Protein AF-A0A811T7C4-F1 (afdb_monomer)

InterPro domains:
  IPR002686 Transposase IS200-like [PF01797] (8-67)
  IPR036515 Transposase IS200-like superfamily [G3DSA:3.30.70.1290] (4-76)
  IPR036515 Transposase IS200-like superfamily [SSF143422] (7-68)

Mean predicted aligned error: 7.75 Å

Radius of gyration: 15.29 Å; Cα contacts (8 Å, |Δi|>4): 48; chains: 1; bounding box: 43×32×35 Å

Organism: NCBI:txid2608793

Sequence (77 aa):
MALIELNFFKEICTEIGKRYWFEFDALGTDEDHVHVFVGAAPRYTPSRVMQIIKSITAKTIFKKLHNFIMPKITGNS

Solvent-accessible surface area (backbone atoms only — not comparable to full-atom values): 4744 Å² total; per-residue (Å²): 116,70,73,62,56,54,53,53,51,51,52,53,51,53,55,47,18,74,75,68,60,36,46,75,81,46,82,47,76,52,103,91,47,75,48,75,44,68,49,65,57,86,92,54,51,73,67,54,52,52,49,53,53,54,54,54,50,53,54,52,52,50,51,53,51,47,64,62,60,54,71,71,78,75,75,87,132

pLDDT: mean 82.11, std 15.38, range [46.19, 95.5]

Foldseek 3Di:
DVVVVQVVLVVLVVVCCVVQVKDWPDWDDDPPDIDTDIDHDPVDDPVRVVCSSVVSVVVVVVVVVCVVVPVVVPDDD

Nearest PDB structures (foldseek):
  2ec2-assembly1_C  TM=8.936E-01  e=2.218E-02  Sulfurisphaera tokodaii
  2f5g-assembly1_B  TM=9.063E-01  e=2.702E-02  Saccharolobus solfataricus
  2fyx-assembly1_B  TM=7.512E-01  e=2.702E-02  Deinococcus radiodurans R1 = ATCC 13939 = DSM 20539
  2xo6-assembly1_D  TM=7.720E-01  e=2.523E-01  Deinococcus radiodurans
  2xma-assembly1_B  TM=8.797E-01  e=4.866E-01  Deinococcus radiodurans

Secondary structure (DSSP,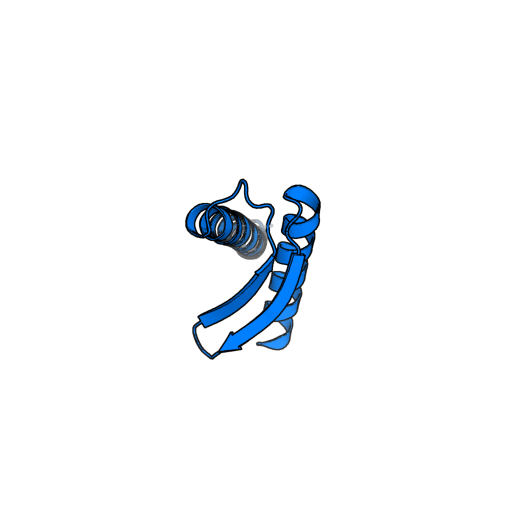 8-state):
-HHHHHHHHHHHHHHHHHHHTEEEEEEEEETTEEEEEEEE-TTS-HHHHHHHHHHHHHHHHHHHHHHHHGGGSS---

Structure (mmCIF, N/CA/C/O backbone):
data_AF-A0A811T7C4-F1
#
_entry.id   AF-A0A811T7C4-F1
#
loop_
_atom_site.group_PDB
_atom_site.id
_atom_site.type_symbol
_atom_site.label_atom_id
_atom_site.label_alt_id
_atom_site.label_comp_id
_atom_site.label_asym_id
_atom_site.label_entity_id
_atom_site.label_seq_id
_atom_site.pdbx_PDB_ins_code
_atom_site.Cartn_x
_atom_site.Cartn_y
_atom_site.Cartn_z
_atom_site.occupancy
_atom_site.B_iso_or_equiv
_atom_site.auth_seq_id
_atom_site.auth_comp_id
_atom_site.auth_asym_id
_atom_site.auth_atom_id
_atom_site.pdbx_PDB_model_num
ATOM 1 N N . MET A 1 1 ? -15.760 -9.172 12.895 1.00 46.19 1 MET A N 1
ATOM 2 C CA . MET A 1 1 ? -14.883 -7.998 13.101 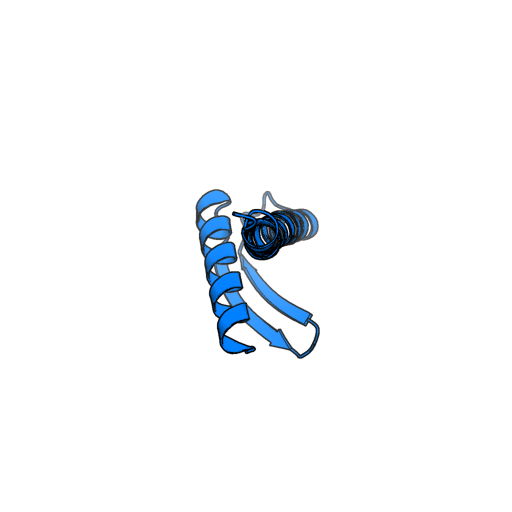1.00 46.19 1 MET A CA 1
ATOM 3 C C . MET A 1 1 ? -13.748 -7.959 12.071 1.00 46.19 1 MET A C 1
ATOM 5 O O . MET A 1 1 ? -13.751 -7.046 11.263 1.00 46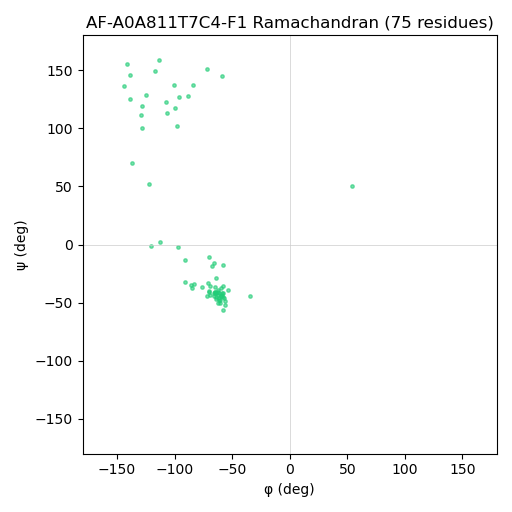.19 1 MET A O 1
ATOM 9 N N . ALA A 1 2 ? -12.873 -8.976 11.994 1.00 48.31 2 ALA A N 1
ATOM 10 C CA . ALA A 1 2 ? -11.705 -9.000 11.088 1.00 48.31 2 ALA A CA 1
ATOM 11 C C . ALA A 1 2 ? -12.017 -8.857 9.577 1.00 48.31 2 ALA A C 1
ATOM 13 O O . ALA A 1 2 ? -11.296 -8.180 8.850 1.00 48.31 2 ALA A O 1
ATOM 14 N N . LEU A 1 3 ? -13.134 -9.421 9.095 1.00 51.25 3 LEU A N 1
ATOM 15 C CA . LEU A 1 3 ? -13.528 -9.322 7.677 1.00 51.25 3 LEU A CA 1
ATOM 16 C C . LEU A 1 3 ? -13.838 -7.883 7.218 1.00 51.25 3 LEU A C 1
ATOM 18 O O . LEU A 1 3 ? -13.658 -7.559 6.046 1.00 51.25 3 LEU A O 1
ATOM 22 N N . ILE A 1 4 ? -14.292 -7.014 8.129 1.00 56.94 4 ILE A N 1
ATOM 23 C CA . ILE A 1 4 ? -14.655 -5.625 7.802 1.00 56.94 4 ILE A CA 1
ATOM 24 C C . ILE A 1 4 ? -13.392 -4.773 7.620 1.00 56.94 4 ILE A C 1
ATOM 26 O O . ILE A 1 4 ? -13.346 -3.918 6.734 1.00 56.94 4 ILE A O 1
ATOM 30 N N . GLU A 1 5 ? -12.351 -5.025 8.416 1.00 67.69 5 GLU A N 1
ATOM 31 C CA . GLU A 1 5 ? -11.084 -4.291 8.329 1.00 67.69 5 GLU A CA 1
ATOM 32 C C . GLU A 1 5 ? -10.314 -4.626 7.049 1.00 67.69 5 GLU A C 1
ATOM 34 O O . GLU A 1 5 ? -9.803 -3.722 6.383 1.00 67.69 5 GLU A O 1
ATOM 39 N N . LEU A 1 6 ? -10.316 -5.90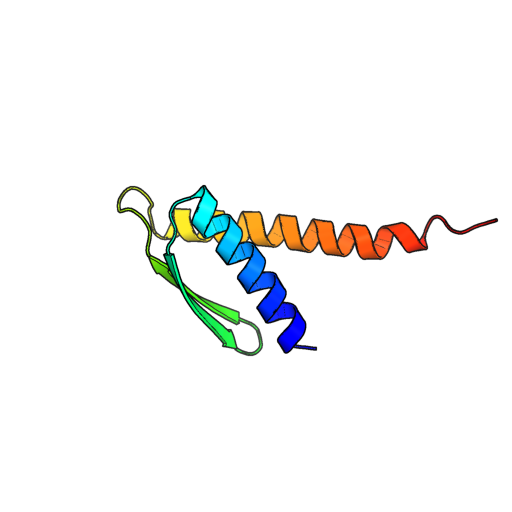0 6.642 1.00 73.06 6 LEU A N 1
ATOM 40 C CA . LEU A 1 6 ? -9.639 -6.335 5.423 1.00 73.06 6 LEU A CA 1
ATOM 41 C C . LEU A 1 6 ? -10.255 -5.716 4.159 1.00 73.06 6 LEU A C 1
ATOM 43 O O . LEU A 1 6 ? -9.522 -5.294 3.266 1.00 73.06 6 LEU A O 1
ATOM 47 N N . ASN A 1 7 ? -11.587 -5.629 4.074 1.00 81.94 7 ASN A N 1
ATOM 48 C CA . ASN A 1 7 ? -12.256 -5.019 2.919 1.00 81.94 7 ASN A CA 1
ATOM 49 C C . ASN A 1 7 ? -11.942 -3.525 2.804 1.00 81.94 7 ASN A C 1
ATOM 51 O O . ASN A 1 7 ? -11.630 -3.042 1.719 1.00 81.94 7 ASN A O 1
ATOM 55 N N . PHE A 1 8 ? -11.936 -2.809 3.927 1.00 84.62 8 PHE A N 1
ATOM 56 C CA . PHE A 1 8 ? -11.578 -1.395 3.929 1.00 84.62 8 PHE A CA 1
ATOM 57 C C . PHE A 1 8 ? -10.117 -1.165 3.519 1.00 84.62 8 PHE A C 1
ATOM 59 O O . PHE A 1 8 ? -9.815 -0.252 2.753 1.00 84.62 8 PHE A O 1
ATOM 66 N N . PHE A 1 9 ? -9.196 -2.012 3.985 1.00 86.44 9 PHE A N 1
ATOM 67 C CA . PHE A 1 9 ? -7.799 -1.937 3.566 1.00 86.44 9 PHE A CA 1
ATOM 68 C C . PHE A 1 9 ? -7.631 -2.242 2.068 1.00 86.44 9 PHE A C 1
ATOM 70 O O . PHE A 1 9 ? -6.920 -1.517 1.372 1.00 86.44 9 PHE A O 1
ATOM 77 N N . LYS A 1 10 ? -8.351 -3.243 1.541 1.00 88.50 10 LYS A N 1
ATOM 78 C CA . LYS A 1 10 ? -8.398 -3.556 0.101 1.00 88.50 10 LYS A CA 1
ATOM 79 C C . LYS A 1 10 ? -8.876 -2.372 -0.743 1.00 88.50 10 LYS A C 1
ATOM 81 O O . LYS A 1 10 ? -8.288 -2.103 -1.791 1.00 88.50 10 LYS A O 1
ATOM 86 N N . GLU A 1 11 ? -9.895 -1.641 -0.296 1.00 91.31 11 GLU A N 1
ATOM 87 C CA . GLU A 1 11 ? -10.371 -0.425 -0.975 1.00 91.31 11 GLU A CA 1
ATOM 88 C C . GLU A 1 11 ? -9.283 0.655 -1.026 1.00 91.31 11 GLU A C 1
ATOM 90 O O . GLU A 1 11 ? -9.020 1.223 -2.087 1.00 91.31 11 GLU A O 1
ATOM 95 N N . ILE A 1 12 ? -8.592 0.895 0.094 1.00 92.25 12 ILE A N 1
ATOM 96 C CA . ILE A 1 12 ? -7.476 1.849 0.146 1.00 92.25 12 ILE A CA 1
ATOM 97 C C . ILE A 1 12 ? -6.364 1.428 -0.822 1.00 92.25 12 ILE A C 1
ATOM 99 O O . ILE A 1 12 ? -5.896 2.254 -1.606 1.00 92.25 12 ILE A O 1
ATOM 103 N N . CYS A 1 13 ? -5.956 0.155 -0.804 1.00 92.69 13 CYS A N 1
ATOM 104 C CA . CYS A 1 13 ? -4.951 -0.381 -1.724 1.00 92.69 13 CYS A CA 1
ATOM 105 C C . CYS A 1 13 ? -5.375 -0.220 -3.188 1.00 92.69 13 CYS A C 1
ATOM 107 O O . CYS A 1 13 ? -4.569 0.212 -4.007 1.00 92.69 13 CYS A O 1
ATOM 109 N N . THR A 1 14 ? -6.645 -0.469 -3.509 1.00 92.94 14 THR A N 1
ATOM 110 C CA . THR A 1 14 ? -7.195 -0.277 -4.860 1.00 92.94 14 THR A CA 1
ATOM 111 C C . THR A 1 14 ? -7.055 1.177 -5.318 1.00 92.94 14 THR A C 1
ATOM 113 O O . THR A 1 14 ? -6.615 1.450 -6.435 1.00 92.94 14 THR A O 1
ATOM 116 N N . GLU A 1 15 ? -7.372 2.132 -4.445 1.00 94.44 15 GLU A N 1
ATOM 117 C CA . GLU A 1 15 ? -7.238 3.559 -4.745 1.00 94.44 15 GLU A CA 1
ATOM 118 C C . GLU A 1 15 ? -5.779 4.013 -4.864 1.00 94.44 15 GLU A C 1
ATOM 120 O O . GLU A 1 15 ? -5.455 4.847 -5.712 1.00 94.44 15 GLU A O 1
ATOM 125 N N . ILE A 1 16 ? -4.879 3.450 -4.057 1.00 94.69 16 ILE A N 1
ATOM 126 C CA . ILE A 1 16 ? -3.435 3.673 -4.194 1.00 94.69 16 ILE A CA 1
ATOM 127 C C . ILE A 1 16 ? -2.947 3.119 -5.536 1.00 94.69 16 ILE A C 1
ATOM 129 O O . ILE A 1 16 ? -2.226 3.819 -6.247 1.00 94.69 16 ILE A O 1
ATOM 133 N N . GLY A 1 17 ? -3.377 1.911 -5.905 1.00 94.50 17 GLY A N 1
ATOM 134 C CA . GLY A 1 17 ? -3.008 1.249 -7.153 1.00 94.50 17 GLY A CA 1
ATOM 135 C C . GLY A 1 17 ? -3.339 2.098 -8.374 1.00 94.50 17 GLY A C 1
ATOM 136 O O . GLY A 1 17 ? -2.455 2.386 -9.181 1.00 94.50 17 GLY A O 1
ATOM 137 N N . LYS A 1 18 ? -4.567 2.630 -8.434 1.00 94.00 18 LYS A N 1
ATOM 138 C CA . LYS A 1 18 ? -5.008 3.543 -9.503 1.00 94.00 18 LYS A CA 1
ATOM 139 C C . LYS A 1 18 ? -4.179 4.828 -9.590 1.00 94.00 18 LYS A C 1
ATOM 141 O O . LYS A 1 18 ? -3.944 5.329 -10.682 1.00 94.00 18 LYS A O 1
ATOM 146 N N . ARG A 1 19 ? -3.762 5.395 -8.452 1.00 94.62 19 ARG A N 1
ATOM 147 C CA . ARG A 1 19 ? -3.071 6.701 -8.402 1.00 94.62 19 ARG A CA 1
ATOM 148 C C . ARG A 1 19 ? -1.577 6.606 -8.680 1.00 94.62 19 ARG A C 1
ATOM 150 O O . ARG A 1 19 ? -0.999 7.542 -9.225 1.00 94.62 19 ARG A O 1
ATOM 157 N N . TYR A 1 20 ? -0.949 5.512 -8.261 1.00 93.62 20 TYR A N 1
ATOM 158 C CA . TYR A 1 20 ? 0.505 5.347 -8.303 1.00 93.62 20 TYR A CA 1
ATOM 159 C C . TYR A 1 20 ? 0.972 4.280 -9.299 1.00 93.62 20 TYR A C 1
ATOM 161 O O . TYR A 1 20 ? 2.181 4.084 -9.421 1.00 93.62 20 TYR A O 1
ATOM 169 N N . TRP A 1 21 ? 0.047 3.649 -10.038 1.00 93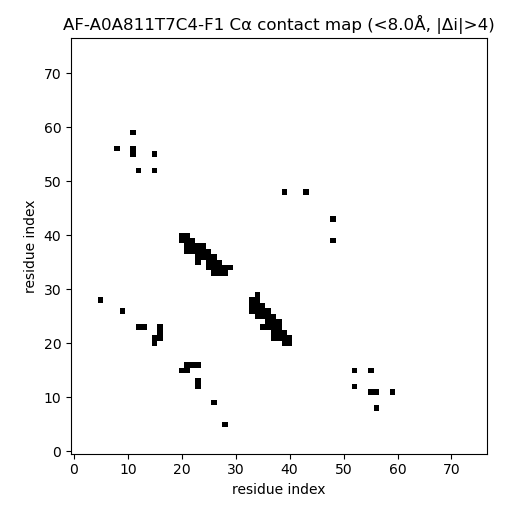.06 21 TRP A N 1
ATOM 170 C CA . TRP A 1 21 ? 0.317 2.481 -10.887 1.00 93.06 21 TRP A CA 1
ATOM 171 C C . TRP A 1 21 ? 1.000 1.364 -10.087 1.00 93.06 21 TRP A C 1
ATOM 173 O O . TRP A 1 21 ? 2.065 0.870 -10.457 1.00 93.06 21 TRP A O 1
ATOM 183 N N . PHE A 1 22 ? 0.408 1.031 -8.938 1.00 95.00 22 PHE A N 1
ATOM 184 C CA . PHE A 1 22 ? 0.801 -0.135 -8.146 1.00 95.00 22 PHE A CA 1
ATOM 185 C C . PHE A 1 22 ? -0.182 -1.273 -8.402 1.00 95.00 22 PHE A C 1
ATOM 187 O O . PHE A 1 22 ? -1.395 -1.058 -8.418 1.00 95.00 22 PHE A O 1
ATOM 194 N N . GLU A 1 23 ? 0.345 -2.478 -8.561 1.00 94.50 23 GLU A N 1
ATOM 195 C CA . GLU A 1 23 ? -0.423 -3.701 -8.771 1.00 94.50 23 GLU A CA 1
ATOM 196 C C . GLU A 1 23 ? -0.369 -4.517 -7.483 1.00 94.50 23 GLU A C 1
ATOM 198 O O . GLU A 1 23 ? 0.699 -4.932 -7.051 1.00 94.50 23 GLU A O 1
ATOM 203 N N . PHE A 1 24 ? -1.505 -4.672 -6.807 1.00 92.88 24 PHE A N 1
ATOM 204 C CA . PHE A 1 24 ? -1.591 -5.432 -5.560 1.00 92.88 24 PHE A CA 1
ATOM 205 C C . PHE A 1 24 ? -2.093 -6.844 -5.870 1.00 92.88 24 PHE A C 1
ATOM 207 O O . PHE A 1 24 ? -3.294 -7.022 -6.067 1.00 92.88 24 PHE A O 1
ATOM 214 N N . ASP A 1 25 ? -1.201 -7.837 -5.893 1.00 88.31 25 ASP A N 1
ATOM 215 C CA . ASP A 1 25 ? -1.577 -9.213 -6.256 1.00 88.31 25 ASP A CA 1
ATOM 216 C C . ASP A 1 25 ? -2.112 -10.010 -5.062 1.00 88.31 25 ASP A C 1
ATOM 218 O O . ASP A 1 25 ? -3.014 -10.835 -5.208 1.00 88.31 25 ASP A O 1
ATOM 222 N N . ALA A 1 26 ? -1.577 -9.763 -3.861 1.00 86.75 26 ALA A N 1
ATOM 223 C CA . ALA A 1 26 ? -1.998 -10.461 -2.651 1.00 86.75 26 ALA A CA 1
ATOM 22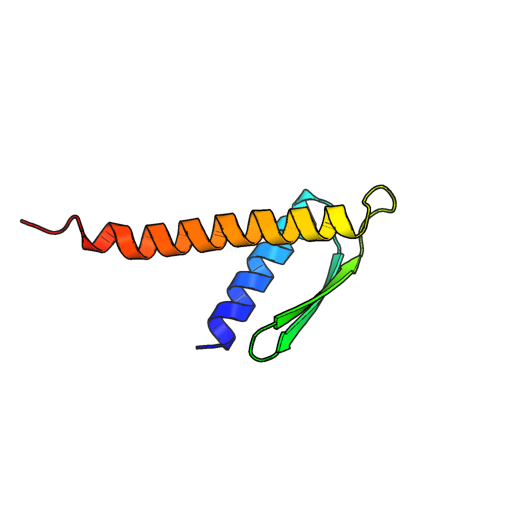4 C C . ALA A 1 26 ? -1.976 -9.551 -1.419 1.00 86.75 26 ALA A C 1
ATOM 226 O O . ALA A 1 26 ? -1.031 -8.797 -1.181 1.00 86.75 26 ALA A O 1
ATOM 227 N N . LEU A 1 27 ? -3.031 -9.666 -0.612 1.00 86.25 27 LEU A N 1
ATOM 228 C CA . LEU A 1 27 ? -3.192 -8.988 0.670 1.00 86.25 27 LEU A CA 1
ATOM 229 C C . LEU A 1 27 ? -3.580 -10.030 1.717 1.00 86.25 27 LEU A C 1
ATOM 231 O O . LEU A 1 27 ? -4.676 -10.590 1.654 1.00 86.25 27 LEU A O 1
ATOM 235 N N . GLY A 1 28 ? -2.671 -10.289 2.653 1.00 82.50 28 GLY A N 1
ATOM 236 C CA . GLY A 1 28 ? -2.864 -11.202 3.775 1.00 82.50 28 GLY A CA 1
ATOM 237 C C . GLY A 1 28 ? -2.782 -10.454 5.099 1.00 82.50 28 GLY A C 1
ATOM 238 O O . GLY A 1 28 ? -2.067 -9.463 5.218 1.00 82.50 28 GLY A O 1
ATOM 239 N N . THR A 1 29 ? -3.510 -10.923 6.100 1.00 80.81 29 THR A N 1
ATOM 240 C CA . THR A 1 29 ? -3.423 -10.413 7.471 1.00 80.81 29 THR A CA 1
ATOM 241 C C . THR A 1 29 ? -3.131 -11.583 8.382 1.00 80.81 29 THR A C 1
ATOM 243 O O . THR A 1 29 ? -3.841 -12.586 8.322 1.00 80.81 29 THR A O 1
ATOM 246 N N . ASP A 1 30 ? -2.116 -11.431 9.208 1.00 82.00 30 ASP A N 1
ATOM 247 C CA . ASP A 1 30 ? -1.859 -12.262 10.373 1.00 82.00 30 ASP A CA 1
ATOM 248 C C . ASP A 1 30 ? -2.045 -11.373 11.616 1.00 82.00 30 ASP A C 1
ATOM 250 O O . ASP A 1 30 ? -2.057 -10.151 11.482 1.00 82.00 30 ASP A O 1
ATOM 254 N N . GLU A 1 31 ? -2.289 -11.963 12.781 1.00 76.94 31 GLU A N 1
ATOM 255 C CA . GLU A 1 31 ? -2.911 -11.358 13.976 1.00 76.94 31 GLU A CA 1
ATOM 256 C C . GLU A 1 31 ? -2.602 -9.867 14.230 1.00 76.94 31 GLU A C 1
ATOM 258 O O . GLU A 1 31 ? -3.515 -9.087 14.513 1.00 76.94 31 GLU A O 1
ATOM 263 N N . ASP A 1 32 ? -1.344 -9.453 14.090 1.00 81.75 32 ASP A N 1
ATOM 264 C CA . ASP A 1 32 ? -0.855 -8.089 14.305 1.00 81.75 32 ASP A CA 1
ATOM 265 C C . ASP A 1 32 ? -0.189 -7.440 13.073 1.00 81.75 32 ASP A C 1
ATOM 267 O O . ASP A 1 32 ? 0.220 -6.273 13.124 1.00 81.75 32 ASP A O 1
ATOM 271 N N . HIS A 1 33 ? -0.087 -8.154 11.950 1.00 83.06 33 HIS A N 1
ATOM 272 C CA . HIS A 1 33 ? 0.667 -7.707 10.786 1.00 83.06 33 HIS A CA 1
ATOM 273 C C . HIS A 1 33 ? -0.021 -7.980 9.446 1.00 83.06 33 HIS A C 1
ATOM 275 O O . HIS A 1 33 ? -0.693 -8.979 9.212 1.00 83.06 33 HIS A O 1
ATOM 281 N N . VAL A 1 34 ? 0.182 -7.056 8.506 1.00 83.69 34 VAL A N 1
ATOM 282 C CA . VAL A 1 34 ? -0.377 -7.149 7.153 1.00 83.69 34 VAL A CA 1
ATOM 283 C C . VAL A 1 34 ? 0.733 -7.485 6.167 1.00 83.69 34 VAL A C 1
ATOM 285 O O . VAL A 1 34 ? 1.701 -6.732 6.032 1.00 83.69 34 VAL A O 1
ATOM 288 N N . HIS A 1 35 ? 0.560 -8.589 5.445 1.00 88.00 35 HIS A N 1
ATOM 289 C CA . HIS A 1 35 ? 1.386 -8.984 4.309 1.00 88.00 35 HIS A CA 1
ATOM 290 C C . HIS A 1 35 ? 0.823 -8.385 3.027 1.00 88.00 35 HIS A C 1
ATOM 292 O O . HIS A 1 35 ? -0.357 -8.543 2.708 1.00 88.00 35 HIS A O 1
ATOM 298 N N . VAL A 1 36 ? 1.682 -7.705 2.275 1.00 89.06 36 VAL A N 1
ATOM 299 C CA . VAL A 1 36 ? 1.317 -7.054 1.017 1.00 89.06 36 VAL A CA 1
ATOM 300 C C . VAL A 1 36 ? 2.295 -7.495 -0.057 1.00 89.06 36 VAL A C 1
ATOM 302 O O . VAL A 1 36 ? 3.489 -7.222 0.049 1.00 89.06 36 VAL A O 1
ATOM 305 N N . PHE A 1 37 ? 1.780 -8.138 -1.101 1.00 92.25 37 PHE A N 1
ATOM 306 C CA . PHE A 1 37 ? 2.522 -8.380 -2.330 1.00 92.25 37 PHE A CA 1
ATOM 307 C C . PHE A 1 37 ? 2.110 -7.331 -3.360 1.00 92.25 37 PHE A C 1
ATOM 309 O O . PHE A 1 37 ? 0.931 -7.222 -3.706 1.00 92.25 37 PHE A O 1
ATOM 316 N N . VAL A 1 38 ? 3.075 -6.513 -3.780 1.00 93.88 38 VAL A N 1
ATOM 317 C CA . VAL A 1 38 ? 2.829 -5.356 -4.639 1.00 93.88 38 VAL A CA 1
ATOM 318 C C . VAL A 1 38 ? 3.903 -5.221 -5.713 1.00 93.88 38 VAL A C 1
ATOM 320 O O . VAL A 1 38 ? 5.095 -5.133 -5.413 1.00 93.88 38 VAL A O 1
ATOM 323 N N . GLY A 1 39 ? 3.463 -5.159 -6.965 1.00 94.81 39 GLY A N 1
ATOM 324 C CA . GLY A 1 39 ? 4.245 -4.722 -8.110 1.00 94.81 39 GLY A CA 1
ATOM 325 C C . GLY A 1 39 ? 4.224 -3.199 -8.232 1.00 94.81 39 GLY A C 1
ATOM 326 O O . GLY A 1 39 ? 3.190 -2.549 -8.070 1.00 94.81 39 GLY A O 1
ATOM 327 N N . ALA A 1 40 ? 5.378 -2.603 -8.518 1.00 94.75 40 ALA A N 1
ATOM 328 C CA . ALA A 1 40 ? 5.501 -1.173 -8.770 1.00 94.75 40 ALA A CA 1
ATOM 329 C C . ALA A 1 40 ? 6.511 -0.913 -9.889 1.00 94.75 40 ALA A C 1
ATOM 331 O O . ALA A 1 40 ? 7.427 -1.703 -10.120 1.00 94.75 40 ALA A O 1
ATOM 332 N N . ALA A 1 41 ? 6.370 0.229 -10.566 1.00 92.19 41 ALA A N 1
ATOM 333 C CA . ALA A 1 41 ? 7.320 0.633 -11.596 1.00 92.19 41 ALA A CA 1
ATOM 334 C C . ALA A 1 41 ? 8.758 0.749 -11.028 1.00 92.19 41 ALA A C 1
ATOM 336 O O . ALA A 1 41 ? 8.919 1.270 -9.919 1.00 92.19 41 ALA A O 1
ATOM 337 N N . PRO A 1 42 ? 9.812 0.406 -11.802 1.00 90.62 42 PRO A N 1
ATOM 338 C CA . PRO A 1 42 ? 11.205 0.370 -11.324 1.00 90.62 42 PRO A CA 1
ATOM 339 C C . PRO A 1 42 ? 11.741 1.695 -10.759 1.00 90.62 42 PRO A C 1
ATOM 341 O O . PRO A 1 42 ? 12.738 1.719 -10.045 1.00 90.62 42 PRO A O 1
ATOM 344 N N . ARG A 1 43 ? 11.080 2.817 -11.073 1.00 93.75 43 ARG A N 1
ATOM 345 C CA . ARG A 1 43 ? 11.406 4.153 -10.550 1.00 93.75 43 ARG A CA 1
ATOM 346 C C . ARG A 1 43 ? 11.142 4.311 -9.049 1.00 93.75 43 ARG A C 1
ATOM 348 O O . ARG A 1 43 ? 11.617 5.273 -8.451 1.00 93.75 43 ARG A O 1
ATOM 355 N N . TYR A 1 44 ? 10.338 3.433 -8.452 1.00 94.44 44 TYR A N 1
ATOM 356 C CA . TYR A 1 44 ? 10.063 3.457 -7.023 1.00 94.44 44 TYR A CA 1
ATOM 357 C C . TYR A 1 44 ? 10.981 2.482 -6.301 1.00 94.44 44 TYR A C 1
ATOM 359 O O . TYR A 1 44 ? 11.021 1.295 -6.609 1.00 94.44 44 TYR A O 1
ATOM 367 N N . THR A 1 45 ? 11.681 2.969 -5.281 1.00 94.19 45 THR A N 1
ATOM 368 C CA . THR A 1 45 ? 12.382 2.079 -4.359 1.00 94.19 45 THR A CA 1
ATOM 369 C C . THR A 1 45 ? 11.369 1.343 -3.471 1.00 94.19 45 THR A C 1
ATOM 371 O O . THR A 1 45 ? 10.325 1.919 -3.139 1.00 94.19 45 THR A O 1
ATOM 374 N N . PRO A 1 46 ? 11.670 0.117 -3.002 1.00 92.75 46 PRO A N 1
ATOM 375 C CA . PRO A 1 46 ? 10.774 -0.622 -2.106 1.00 92.75 46 PRO A CA 1
ATOM 376 C C . PRO A 1 46 ? 10.377 0.174 -0.853 1.00 92.75 46 PRO A C 1
ATOM 378 O O . PRO A 1 46 ? 9.214 0.193 -0.448 1.00 92.75 46 PRO A O 1
ATOM 381 N N . SER A 1 47 ? 11.325 0.922 -0.276 1.00 94.75 47 SER A N 1
ATOM 382 C CA . SER A 1 47 ? 11.066 1.798 0.871 1.00 94.75 47 SER A CA 1
ATOM 383 C C . SER A 1 47 ? 10.069 2.911 0.545 1.00 94.75 47 SER A C 1
ATOM 385 O O . SER A 1 47 ? 9.198 3.219 1.361 1.00 94.75 47 SER A O 1
ATOM 387 N N . ARG A 1 48 ? 10.145 3.492 -0.659 1.00 95.38 48 ARG A N 1
ATOM 388 C CA . ARG A 1 48 ? 9.229 4.545 -1.102 1.00 95.38 48 ARG A CA 1
ATOM 389 C C . ARG A 1 48 ? 7.825 4.006 -1.352 1.00 95.38 48 ARG A C 1
ATOM 391 O O . ARG A 1 48 ? 6.867 4.660 -0.944 1.00 95.38 48 ARG A O 1
ATOM 398 N N . VAL A 1 49 ? 7.704 2.824 -1.960 1.00 94.94 49 VAL A N 1
ATOM 399 C CA . VAL A 1 49 ? 6.417 2.125 -2.123 1.00 94.94 49 VAL A CA 1
ATOM 400 C C . VAL A 1 49 ? 5.763 1.927 -0.756 1.00 94.94 49 VAL A C 1
ATOM 402 O O . VAL A 1 49 ? 4.640 2.386 -0.535 1.00 94.94 49 VAL A O 1
ATOM 405 N N . MET A 1 50 ? 6.497 1.360 0.209 1.00 93.38 50 MET A N 1
ATOM 406 C CA . MET A 1 50 ? 5.950 1.104 1.543 1.00 93.38 50 MET A CA 1
ATOM 407 C C . MET A 1 50 ? 5.593 2.390 2.298 1.00 93.38 50 MET A C 1
ATOM 409 O O . MET A 1 50 ? 4.583 2.439 3.001 1.00 93.38 50 MET A O 1
ATOM 413 N N . GLN A 1 51 ? 6.381 3.457 2.139 1.00 95.50 51 GLN A N 1
ATOM 414 C CA . GLN A 1 51 ? 6.089 4.757 2.743 1.00 95.50 51 GLN A CA 1
ATOM 415 C C . GLN A 1 51 ? 4.774 5.349 2.218 1.00 95.50 51 GLN A C 1
ATOM 417 O O . GLN A 1 51 ? 3.981 5.867 3.007 1.00 95.50 51 GLN A O 1
ATOM 422 N N . ILE A 1 52 ? 4.534 5.268 0.905 1.00 95.19 52 ILE A N 1
ATOM 423 C CA . ILE A 1 52 ? 3.295 5.746 0.276 1.00 95.19 52 ILE A CA 1
ATOM 424 C C . ILE A 1 52 ? 2.103 4.959 0.822 1.00 95.19 52 ILE A C 1
ATOM 426 O O . ILE A 1 52 ? 1.147 5.571 1.304 1.00 95.19 52 ILE A O 1
ATOM 430 N N . ILE A 1 53 ? 2.198 3.625 0.820 1.00 93.00 53 ILE A N 1
ATOM 431 C CA . ILE A 1 53 ? 1.137 2.738 1.310 1.00 93.00 53 ILE A CA 1
ATOM 432 C C . ILE A 1 53 ? 0.810 3.056 2.772 1.00 93.00 53 ILE A C 1
ATOM 434 O O . ILE A 1 53 ? -0.318 3.438 3.083 1.00 93.00 53 ILE A O 1
ATOM 438 N N . LYS A 1 54 ? 1.804 3.004 3.670 1.00 91.00 54 LYS A N 1
ATOM 439 C CA . LYS A 1 54 ? 1.594 3.263 5.105 1.00 91.00 54 LYS A CA 1
ATOM 440 C C . LYS A 1 54 ? 1.038 4.662 5.372 1.00 91.00 54 LYS A C 1
ATOM 442 O O . LYS A 1 54 ? 0.117 4.806 6.173 1.00 91.00 54 LYS A O 1
ATOM 447 N N . SER A 1 55 ? 1.570 5.695 4.713 1.00 94.12 55 SER A N 1
ATOM 448 C CA . SER A 1 55 ? 1.154 7.081 4.963 1.00 94.12 55 SER A CA 1
ATOM 449 C C . SER A 1 55 ? -0.299 7.334 4.555 1.00 94.12 55 SER A C 1
ATOM 451 O O . SER A 1 55 ? -1.051 7.956 5.308 1.00 94.12 55 SER A O 1
ATOM 453 N N . ILE A 1 56 ? -0.713 6.847 3.382 1.00 93.50 56 ILE A N 1
ATOM 454 C CA . ILE A 1 56 ? -2.082 7.030 2.884 1.00 93.50 56 ILE A CA 1
ATOM 455 C C . ILE A 1 56 ? -3.067 6.217 3.721 1.00 93.50 56 ILE A C 1
ATOM 457 O O . ILE A 1 56 ? -4.111 6.750 4.114 1.00 93.50 56 ILE A O 1
ATOM 461 N N . THR A 1 57 ? -2.722 4.972 4.054 1.00 90.75 57 THR A N 1
ATOM 462 C CA . THR A 1 57 ? -3.557 4.126 4.908 1.00 90.75 57 THR A CA 1
ATOM 463 C C . THR A 1 57 ? -3.751 4.754 6.283 1.00 90.75 57 THR A C 1
ATOM 465 O O . THR A 1 57 ? -4.893 4.934 6.703 1.00 90.75 57 THR A O 1
ATOM 468 N N . ALA A 1 58 ? -2.674 5.179 6.953 1.00 88.50 58 ALA A N 1
ATOM 469 C CA . ALA A 1 58 ? -2.760 5.800 8.275 1.00 88.50 58 ALA A CA 1
ATOM 470 C C . ALA A 1 58 ? -3.651 7.051 8.263 1.00 88.50 58 ALA A C 1
ATOM 472 O O . ALA A 1 58 ? -4.533 7.193 9.108 1.00 88.50 58 ALA A O 1
ATOM 473 N N . LYS A 1 59 ? -3.489 7.931 7.264 1.00 89.94 59 LYS A N 1
ATOM 474 C CA . LYS A 1 59 ? -4.330 9.132 7.113 1.00 89.94 59 LYS A CA 1
ATOM 475 C C . LYS A 1 59 ? -5.801 8.787 6.884 1.00 89.94 59 LYS A C 1
ATOM 477 O O . LYS A 1 59 ? -6.674 9.464 7.420 1.00 89.94 59 LYS A O 1
ATOM 482 N N . THR A 1 60 ? -6.083 7.766 6.082 1.00 89.56 60 THR A N 1
ATOM 483 C CA . THR A 1 60 ? -7.456 7.371 5.737 1.00 89.56 60 THR A CA 1
ATOM 484 C C . THR A 1 60 ? -8.166 6.719 6.922 1.00 89.56 60 THR A C 1
ATOM 486 O O . THR A 1 60 ? -9.295 7.095 7.238 1.00 89.56 60 THR A O 1
ATOM 489 N N . ILE A 1 61 ? -7.481 5.820 7.636 1.00 85.31 61 ILE A N 1
ATOM 490 C CA . ILE A 1 61 ? -7.981 5.221 8.881 1.00 85.31 61 ILE A CA 1
ATOM 491 C C . ILE A 1 61 ? -8.213 6.308 9.931 1.00 85.31 61 ILE A C 1
ATOM 493 O O . ILE A 1 61 ? -9.296 6.372 10.508 1.00 85.31 61 ILE A O 1
ATOM 497 N N . PHE A 1 62 ? -7.245 7.206 10.133 1.00 85.19 62 PHE A N 1
ATOM 498 C CA . PHE A 1 62 ? -7.370 8.286 11.109 1.00 85.19 62 PHE A CA 1
ATOM 499 C C . PHE A 1 62 ? -8.576 9.188 10.819 1.00 85.19 62 PHE A C 1
ATOM 501 O O . PHE A 1 62 ? -9.349 9.488 11.724 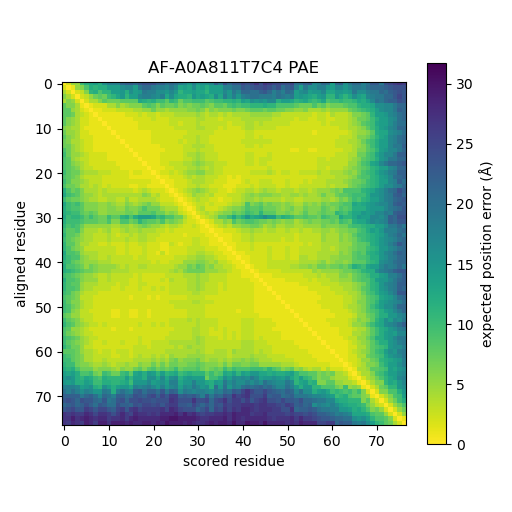1.00 85.19 62 PHE A O 1
ATOM 508 N N . LYS A 1 63 ? -8.800 9.562 9.552 1.00 85.31 63 LYS A N 1
ATOM 509 C CA . LYS A 1 63 ? -9.990 10.327 9.142 1.00 85.31 63 LYS A CA 1
ATOM 510 C C . LYS A 1 63 ? -11.292 9.572 9.406 1.00 85.31 63 LYS A C 1
ATOM 512 O O . LYS A 1 63 ? -12.252 10.173 9.876 1.00 85.31 63 LYS A O 1
ATOM 517 N N . LYS A 1 64 ? -11.338 8.267 9.127 1.00 81.38 64 LYS A N 1
ATOM 518 C CA . LYS A 1 64 ? -12.528 7.441 9.376 1.00 81.38 64 LYS A CA 1
ATOM 519 C C . LYS A 1 64 ? -12.835 7.321 10.870 1.00 81.38 64 LYS A C 1
ATOM 521 O O . LYS A 1 64 ? -13.992 7.452 11.254 1.00 81.38 64 LYS A O 1
ATOM 526 N N . LEU A 1 65 ? -11.809 7.137 11.703 1.00 77.31 65 LEU A N 1
ATOM 527 C CA . LEU A 1 65 ? -11.946 7.129 13.161 1.00 77.31 65 LEU A CA 1
ATOM 528 C C . LEU A 1 65 ? -12.402 8.492 13.682 1.00 77.31 65 LEU A C 1
ATOM 530 O O . LEU A 1 65 ? -13.360 8.564 14.442 1.00 77.31 65 LEU A O 1
ATOM 534 N N . HIS A 1 66 ? -11.787 9.581 13.224 1.00 72.38 66 HIS A N 1
ATOM 535 C CA . HIS A 1 66 ? -12.195 10.937 13.587 1.00 72.38 66 HIS A CA 1
ATOM 536 C C . HIS A 1 66 ? -13.671 11.190 13.236 1.00 72.38 66 HIS A C 1
ATOM 538 O O . HIS A 1 66 ? -14.442 11.618 14.087 1.00 72.38 66 HIS A O 1
ATOM 544 N N . ASN A 1 67 ? -14.112 10.810 12.035 1.00 62.41 67 ASN A N 1
ATOM 545 C CA . ASN A 1 67 ? -15.517 10.900 11.631 1.00 62.41 67 ASN A CA 1
ATOM 546 C C . ASN A 1 67 ? -16.465 9.982 12.418 1.00 62.41 67 ASN A C 1
ATOM 548 O O . ASN A 1 67 ? -17.669 10.181 12.338 1.00 62.41 67 ASN A O 1
ATOM 552 N N . PHE A 1 68 ? -15.970 8.981 13.146 1.00 59.16 68 PHE A N 1
ATOM 553 C CA . PHE A 1 68 ? -16.783 8.130 14.020 1.00 59.16 68 PHE A CA 1
ATOM 554 C C . PHE A 1 68 ? -16.861 8.679 15.453 1.00 59.16 68 PHE A C 1
ATOM 556 O O . PHE A 1 68 ? -17.888 8.548 16.116 1.00 59.16 68 PHE A O 1
ATOM 563 N N . ILE A 1 69 ? -15.796 9.342 15.914 1.00 58.06 69 ILE A N 1
ATOM 564 C CA . ILE A 1 69 ? -15.682 9.891 17.273 1.00 58.06 69 ILE A CA 1
ATOM 565 C C . ILE A 1 69 ? -16.336 11.286 17.371 1.00 58.06 69 ILE A C 1
ATOM 567 O O . ILE A 1 69 ? -17.004 11.591 18.356 1.00 58.06 69 ILE A O 1
ATOM 571 N N . MET A 1 70 ? -16.217 12.119 16.332 1.00 54.69 70 MET A N 1
ATOM 572 C CA . MET A 1 70 ? -16.762 13.487 16.293 1.00 54.69 70 MET A CA 1
ATOM 573 C C . MET A 1 70 ? -18.299 13.619 16.193 1.00 54.69 70 MET A C 1
ATOM 575 O O . MET A 1 70 ? -18.824 14.568 16.768 1.00 54.69 70 MET A O 1
ATOM 579 N N . PR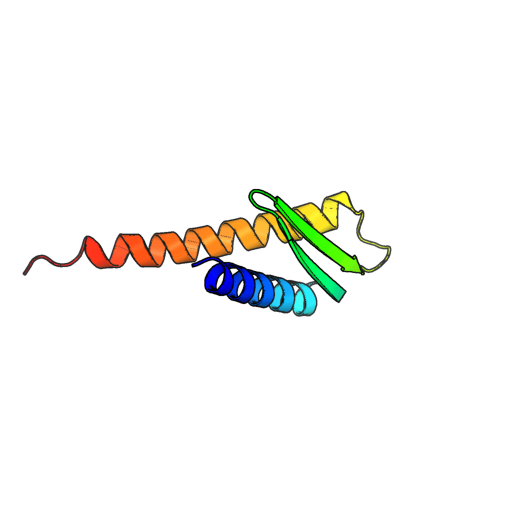O A 1 71 ? -19.078 12.741 15.525 1.00 53.78 71 PRO A N 1
ATOM 580 C CA . PRO A 1 71 ? -20.534 12.916 15.449 1.00 53.78 71 PRO A CA 1
ATOM 581 C C . PRO A 1 71 ? -21.248 12.671 16.786 1.00 53.78 71 PRO A C 1
ATOM 583 O O . PRO A 1 71 ? -22.430 12.971 16.909 1.00 53.78 71 PRO A O 1
ATOM 586 N N . LYS A 1 72 ? -20.561 12.126 17.800 1.00 52.47 72 LYS A N 1
ATOM 587 C CA . LYS A 1 72 ? -21.135 11.831 19.124 1.00 52.47 72 LYS A CA 1
ATOM 588 C C . LYS A 1 72 ? -20.985 12.975 20.135 1.00 52.47 72 LYS A C 1
ATOM 590 O O . LYS A 1 72 ? -21.641 12.930 21.168 1.00 52.47 72 LYS A O 1
ATOM 595 N N . ILE A 1 73 ? -20.156 13.985 19.856 1.00 56.81 73 ILE A N 1
ATOM 596 C CA . ILE A 1 73 ? -19.911 15.119 20.774 1.00 56.81 73 ILE A CA 1
ATOM 597 C C . ILE A 1 73 ? -20.744 16.363 20.448 1.00 56.81 73 ILE A C 1
ATOM 599 O O . ILE A 1 73 ? -20.676 17.353 21.167 1.00 56.81 73 ILE A O 1
ATOM 603 N N . THR A 1 74 ? -21.551 16.326 19.388 1.00 54.22 74 THR A N 1
ATOM 604 C CA . THR A 1 74 ? -22.373 17.460 18.958 1.00 54.22 74 THR A CA 1
ATOM 605 C C . THR A 1 74 ? -23.854 17.0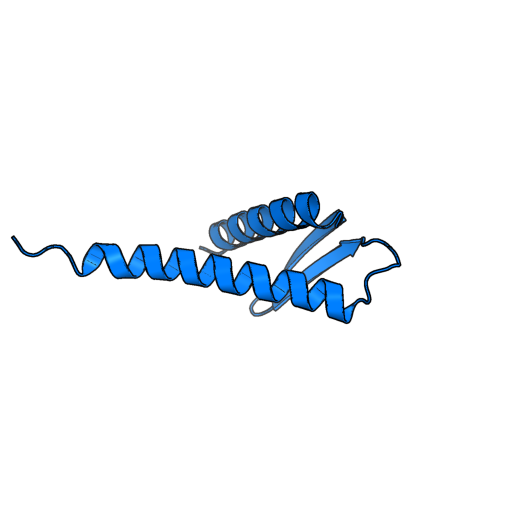69 18.917 1.00 54.22 74 THR A C 1
ATOM 607 O O . THR A 1 74 ? -24.542 17.219 17.912 1.00 54.22 74 THR A O 1
ATOM 610 N N . GLY A 1 75 ? -24.313 16.511 20.040 1.00 50.94 75 GLY A N 1
ATOM 611 C CA . GLY A 1 75 ? -25.698 16.148 20.324 1.00 50.94 75 GLY A CA 1
ATOM 612 C C . GLY A 1 75 ? -26.054 16.552 21.751 1.00 50.94 75 GLY A C 1
ATOM 613 O O . GLY A 1 75 ? -26.184 15.700 22.623 1.00 50.94 75 GLY A O 1
ATOM 614 N N . ASN A 1 76 ? -26.157 17.859 21.982 1.00 48.91 76 ASN A N 1
ATOM 615 C CA . ASN A 1 76 ? -26.940 18.402 23.082 1.00 48.91 76 ASN A CA 1
ATOM 616 C C . ASN A 1 76 ? -27.886 19.459 22.515 1.00 48.91 76 ASN A C 1
ATOM 618 O O . ASN A 1 76 ? -27.459 20.574 22.209 1.00 48.91 76 ASN A O 1
ATOM 622 N N . SER A 1 77 ? -29.138 19.060 22.326 1.00 46.75 77 SER A N 1
ATOM 623 C CA . SER A 1 77 ? -30.367 19.847 22.480 1.00 46.75 77 SER A CA 1
ATOM 624 C C . SER A 1 77 ? -31.530 18.863 22.479 1.00 46.75 77 SER A C 1
ATOM 626 O O . SER A 1 77 ? -31.598 18.068 21.515 1.00 46.75 77 SER A O 1
#